Protein AF-A0AAW1TR49-F1 (afdb_monomer_lite)

Organism: NCBI:txid420089

InterPro domains:
  IPR032004 Protein of unknown function DUF4790 [PF16037] (69-150)

Radius of gyration: 34.75 Å; chains: 1; bounding box: 84×57×85 Å

Secondary structure (DSSP, 8-state):
----------------------------------------------------------TTS--GGG-SSHHHHT----HHHHHHHHHHHHHHHHHHHHHHHHHHHHHHHHHHHHHHHHIIIIIHHHHSPPPTTTS----HHHHHHHHHHTT-

Foldseek 3Di:
DDDPPPDDDDDDDDDDDDDDDDDDDDDDDDDDDDDDPPPPPPPPDPDPDPPPDPPPPPPLPDQLCNDPDPVSNPDDDDVVVVVVSVVVVVVVVVVVVVVVVVVVVVVVVVVVVVVVVCCVPPVCCVVPPDDPVPDDDDDPVRVVVVVVVVVD

Structure (mmCIF, N/CA/C/O backbone):
data_AF-A0AAW1TR49-F1
#
_entry.id   AF-A0AAW1TR49-F1
#
loop_
_atom_site.group_PDB
_atom_site.id
_atom_site.type_symbol
_atom_site.label_atom_id
_atom_site.label_alt_id
_atom_site.label_comp_id
_atom_site.label_asym_id
_atom_site.label_entity_id
_atom_site.label_seq_id
_atom_site.pdbx_PDB_ins_code
_atom_site.Cartn_x
_atom_site.Cartn_y
_atom_site.Cartn_z
_atom_site.occupancy
_atom_site.B_iso_or_equiv
_atom_site.auth_seq_id
_atom_site.auth_comp_id
_atom_site.auth_asym_id
_atom_site.auth_atom_id
_atom_site.pdbx_PDB_model_num
ATOM 1 N N . MET A 1 1 ? -48.402 18.218 -12.950 1.00 44.28 1 MET A N 1
ATOM 2 C CA . MET A 1 1 ? -47.059 18.723 -12.594 1.00 44.28 1 MET A CA 1
ATOM 3 C C . MET A 1 1 ? -46.159 18.456 -13.793 1.00 44.28 1 MET A C 1
ATOM 5 O O . MET A 1 1 ? -46.094 17.309 -14.218 1.00 44.28 1 MET A O 1
ATOM 9 N N . SER A 1 2 ? -45.670 19.533 -14.421 1.00 39.16 2 SER A N 1
ATOM 10 C CA . SER A 1 2 ? -45.055 19.578 -15.764 1.00 39.16 2 SER A CA 1
ATOM 11 C C . SER A 1 2 ? -43.611 19.058 -15.781 1.00 39.16 2 SER A C 1
ATOM 13 O O . SER A 1 2 ? -42.978 18.985 -14.733 1.00 39.16 2 SER A O 1
ATOM 15 N N . LYS A 1 3 ? -43.115 18.683 -16.967 1.00 48.16 3 LYS A N 1
ATOM 16 C CA . LYS A 1 3 ? -41.843 17.982 -17.235 1.00 48.16 3 LYS A CA 1
ATOM 17 C C . LYS A 1 3 ? -40.705 18.922 -17.681 1.00 48.16 3 LYS A C 1
ATOM 19 O O . LYS A 1 3 ? -39.923 18.552 -18.549 1.00 48.16 3 LYS A O 1
ATOM 24 N N . ASP A 1 4 ? -40.587 20.105 -17.087 1.00 53.34 4 ASP A N 1
ATOM 25 C CA . ASP A 1 4 ? -39.730 21.171 -17.631 1.00 53.34 4 ASP A CA 1
ATOM 26 C C . ASP A 1 4 ? -38.636 21.645 -16.658 1.00 53.34 4 ASP A C 1
ATOM 28 O O . ASP A 1 4 ? -38.520 22.836 -16.414 1.00 53.34 4 ASP A O 1
ATOM 32 N N . GLU A 1 5 ? -37.823 20.743 -16.090 1.00 54.34 5 GLU A N 1
ATOM 33 C CA . GLU A 1 5 ? -36.653 21.137 -15.267 1.00 54.34 5 GLU A CA 1
ATOM 34 C C . GLU A 1 5 ? -35.452 20.180 -15.406 1.00 54.34 5 GLU A C 1
ATOM 36 O O . GLU A 1 5 ? -34.839 19.760 -14.429 1.00 54.34 5 GLU A O 1
ATOM 41 N N . LEU A 1 6 ? -35.083 19.814 -16.633 1.00 53.12 6 LEU A N 1
ATOM 42 C CA . LEU A 1 6 ? -33.794 19.166 -16.903 1.00 53.12 6 LEU A CA 1
ATOM 43 C C . LEU A 1 6 ? -33.222 19.733 -18.198 1.00 53.12 6 LEU A C 1
ATOM 45 O O . LEU A 1 6 ? -33.472 19.170 -19.254 1.00 53.12 6 LEU A O 1
ATOM 49 N N . ASN A 1 7 ? -32.538 20.877 -18.106 1.00 48.69 7 ASN A N 1
ATOM 50 C CA . ASN A 1 7 ? -31.539 21.373 -19.064 1.00 48.69 7 ASN A CA 1
ATOM 51 C C . ASN A 1 7 ? -31.036 22.742 -18.586 1.00 48.69 7 ASN A C 1
ATOM 53 O O . ASN A 1 7 ? -31.655 23.750 -18.909 1.00 48.69 7 ASN A O 1
ATOM 57 N N . ASN A 1 8 ? -29.967 22.775 -17.783 1.00 48.06 8 ASN A N 1
ATOM 58 C CA . ASN A 1 8 ? -29.085 23.945 -17.620 1.00 48.06 8 ASN A CA 1
ATOM 59 C C . ASN A 1 8 ? -27.970 23.655 -16.602 1.00 48.06 8 ASN A C 1
ATOM 61 O O . ASN A 1 8 ? -27.984 24.201 -15.509 1.00 48.06 8 ASN A O 1
ATOM 65 N N . ILE A 1 9 ? -27.012 22.795 -16.945 1.00 47.38 9 ILE A N 1
ATOM 66 C CA . ILE A 1 9 ? -25.613 22.937 -16.506 1.00 47.38 9 ILE A CA 1
ATOM 67 C C . ILE A 1 9 ? -24.780 22.294 -17.619 1.00 47.38 9 ILE A C 1
ATOM 69 O O . ILE A 1 9 ? -24.528 21.102 -17.565 1.00 47.38 9 ILE A O 1
ATOM 73 N N . ASP A 1 10 ? -24.446 23.056 -18.657 1.00 45.34 10 ASP A N 1
ATOM 74 C CA . ASP A 1 10 ? -23.385 22.732 -19.623 1.00 45.34 10 ASP A CA 1
ATOM 75 C C . ASP A 1 10 ? -23.087 23.999 -20.431 1.00 45.34 10 ASP A C 1
ATOM 77 O O . ASP A 1 10 ? -23.539 24.168 -21.560 1.00 45.34 10 ASP A O 1
ATOM 81 N N . GLN A 1 11 ? -22.384 24.940 -19.807 1.00 46.16 11 GLN A N 1
ATOM 82 C CA . GLN A 1 11 ? -21.725 26.068 -20.465 1.00 46.16 11 GLN A CA 1
ATOM 83 C C . GLN A 1 11 ? -20.771 26.678 -19.441 1.00 46.16 11 GLN A C 1
ATOM 85 O O . GLN A 1 11 ? -21.239 27.289 -18.493 1.00 46.16 11 GLN A O 1
ATOM 90 N N . ASP A 1 12 ? -19.473 26.377 -19.570 1.00 43.66 12 ASP A N 1
ATOM 91 C CA . ASP A 1 12 ? -18.346 27.253 -19.192 1.00 43.66 12 ASP A CA 1
ATOM 92 C C . ASP A 1 12 ? -17.017 26.481 -19.235 1.00 43.66 12 ASP A C 1
ATOM 94 O O . ASP A 1 12 ? -16.384 26.248 -18.211 1.00 43.66 12 ASP A O 1
ATOM 98 N N . ILE A 1 13 ? -16.564 26.085 -20.432 1.00 43.47 13 ILE A N 1
ATOM 99 C CA . ILE A 1 13 ? -15.124 25.938 -20.711 1.00 43.47 13 ILE A CA 1
ATOM 100 C C . ILE A 1 13 ? -14.883 26.332 -22.172 1.00 43.47 13 ILE A C 1
ATOM 102 O O . ILE A 1 13 ? -14.992 25.513 -23.083 1.00 43.47 13 ILE A O 1
ATOM 106 N N . SER A 1 14 ? -14.518 27.590 -22.399 1.00 38.91 14 SER A N 1
ATOM 107 C CA . SER A 1 14 ? -13.889 28.022 -23.644 1.00 38.91 14 SER A CA 1
ATOM 108 C C . SER A 1 14 ? -12.781 29.035 -23.357 1.00 38.91 14 SER A C 1
ATOM 110 O O . SER A 1 14 ? -12.974 29.964 -22.582 1.00 38.91 14 SER A O 1
ATOM 112 N N . GLU A 1 15 ? -11.659 28.835 -24.054 1.00 40.25 15 GLU A N 1
ATOM 113 C CA . GLU A 1 15 ? -10.571 29.785 -24.336 1.00 40.25 15 GLU A CA 1
ATOM 114 C C . GLU A 1 15 ? -9.485 30.011 -23.267 1.00 40.25 15 GLU A C 1
ATOM 116 O O . GLU A 1 15 ? -9.523 30.939 -22.468 1.00 40.25 15 GLU A O 1
ATOM 121 N N . VAL A 1 16 ? -8.392 29.245 -23.384 1.00 42.62 16 VAL A N 1
ATOM 122 C CA . VAL A 1 16 ? -7.049 29.735 -23.031 1.00 42.62 16 VAL A CA 1
ATOM 123 C C . VAL A 1 16 ? -6.207 29.743 -24.305 1.00 42.62 16 VAL A C 1
ATOM 125 O O . VAL A 1 16 ? -5.916 28.699 -24.887 1.00 42.62 16 VAL A O 1
ATOM 128 N N . LYS A 1 17 ? -5.853 30.948 -24.754 1.00 40.66 17 LYS A N 1
ATOM 129 C CA . LYS A 1 17 ? -5.015 31.228 -25.924 1.00 40.66 17 LYS A CA 1
ATOM 130 C C . LYS A 1 17 ? -3.555 31.400 -25.468 1.00 40.66 17 LYS A C 1
ATOM 132 O O . LYS A 1 17 ? -3.338 32.138 -24.507 1.00 40.66 17 LYS A O 1
ATOM 137 N N . PRO A 1 18 ? -2.555 30.773 -26.113 1.00 38.88 18 PRO A N 1
ATOM 138 C CA . PRO A 1 18 ? -1.152 31.050 -25.827 1.00 38.88 18 PRO A CA 1
ATOM 139 C C . PRO A 1 18 ? -0.666 32.239 -26.668 1.00 38.88 18 PRO A C 1
ATOM 141 O O . PRO A 1 18 ? -0.912 32.293 -27.874 1.00 38.88 18 PRO A O 1
ATOM 144 N N . THR A 1 19 ? 0.034 33.178 -26.033 1.00 40.06 19 THR A N 1
ATOM 145 C CA . THR A 1 19 ? 0.710 34.296 -26.706 1.00 40.06 19 THR A CA 1
ATOM 146 C C . THR A 1 19 ? 2.209 34.180 -26.445 1.00 40.06 19 THR A C 1
ATOM 148 O O . THR A 1 19 ? 2.637 34.116 -25.294 1.00 40.06 19 THR A O 1
ATOM 151 N N . GLU A 1 20 ? 2.981 34.102 -27.527 1.00 36.84 20 GLU A N 1
ATOM 152 C CA . GLU A 1 20 ? 4.446 34.102 -27.565 1.00 36.84 20 GLU A CA 1
ATOM 153 C C . GLU A 1 20 ? 5.034 35.529 -27.534 1.00 36.84 20 GLU A C 1
ATOM 155 O O . GLU A 1 20 ? 4.333 36.492 -27.848 1.00 36.84 20 GLU A O 1
ATOM 160 N N . ALA A 1 21 ? 6.354 35.583 -27.277 1.00 34.06 21 ALA A N 1
ATOM 161 C CA . ALA A 1 21 ? 7.313 36.693 -27.443 1.00 34.06 21 ALA A CA 1
ATOM 162 C C . ALA A 1 21 ? 7.324 37.751 -26.304 1.00 34.06 21 ALA A C 1
ATOM 164 O O . ALA A 1 21 ? 6.282 38.116 -25.782 1.00 34.06 21 ALA A O 1
ATOM 165 N N . ASP A 1 22 ? 8.451 38.258 -25.784 1.00 33.56 22 ASP A N 1
ATOM 166 C CA . ASP A 1 22 ? 9.718 38.599 -26.439 1.00 33.56 22 ASP A CA 1
ATOM 167 C C . ASP A 1 22 ? 10.933 38.681 -25.478 1.00 33.56 22 ASP A C 1
ATOM 169 O O . ASP A 1 22 ? 10.822 38.610 -24.255 1.00 33.56 22 ASP A O 1
ATOM 173 N N . GLN A 1 23 ? 12.110 38.808 -26.093 1.00 35.72 23 GLN A N 1
ATOM 174 C CA . GLN A 1 23 ? 13.477 38.625 -25.591 1.00 35.72 23 GLN A CA 1
ATOM 175 C C . GLN A 1 23 ? 14.114 39.830 -24.848 1.00 35.72 23 GLN A C 1
ATOM 177 O O . GLN A 1 23 ? 13.644 40.961 -24.911 1.00 35.72 23 GLN A O 1
ATOM 182 N N . THR A 1 24 ? 15.328 39.562 -24.329 1.00 32.62 24 THR A N 1
ATOM 183 C CA . THR A 1 24 ? 16.471 40.461 -24.007 1.00 32.62 24 THR A CA 1
ATOM 184 C C . THR A 1 24 ? 16.585 40.985 -22.564 1.00 32.62 24 THR A C 1
ATOM 186 O O . THR A 1 24 ? 15.722 41.698 -22.077 1.00 32.62 24 THR A O 1
ATOM 189 N N . ASN A 1 25 ? 17.695 40.705 -21.860 1.00 31.41 25 ASN A N 1
ATOM 190 C CA . ASN A 1 25 ? 18.904 41.545 -21.891 1.00 31.41 25 ASN A CA 1
ATOM 191 C C . ASN A 1 25 ? 20.015 41.060 -20.917 1.00 31.41 25 ASN A C 1
ATOM 193 O O . ASN A 1 25 ? 19.749 40.549 -19.834 1.00 31.41 25 ASN A O 1
ATOM 197 N N . SER A 1 26 ? 21.255 41.302 -21.357 1.00 34.31 26 SER A N 1
ATOM 198 C CA . SER A 1 26 ? 22.511 41.559 -20.627 1.00 34.31 26 SER A CA 1
ATOM 199 C C . SER A 1 26 ? 23.125 40.534 -19.659 1.00 34.31 26 SER A C 1
ATOM 201 O O . SER A 1 26 ? 22.753 40.392 -18.501 1.00 34.31 26 SER A O 1
ATOM 203 N N . LYS A 1 27 ? 24.220 39.961 -20.173 1.00 38.97 27 LYS A N 1
ATOM 204 C CA . LYS A 1 27 ? 25.476 39.577 -19.511 1.00 38.97 27 LYS A CA 1
ATOM 205 C C . LYS A 1 27 ? 25.878 40.494 -18.343 1.00 38.97 27 LYS A C 1
ATOM 207 O O . LYS A 1 27 ? 26.002 41.692 -18.564 1.00 38.97 27 LYS A O 1
ATOM 212 N N . GLU A 1 28 ? 26.313 39.900 -17.233 1.00 36.50 28 GLU A N 1
ATOM 213 C CA . GLU A 1 28 ? 27.472 40.383 -16.470 1.00 36.50 28 GLU A CA 1
ATOM 214 C C . GLU A 1 28 ? 28.348 39.190 -16.065 1.00 36.50 28 GLU A C 1
ATOM 216 O O . GLU A 1 28 ? 27.873 38.172 -15.563 1.00 36.50 28 GLU A O 1
ATOM 221 N N . VAL A 1 29 ? 29.634 39.319 -16.381 1.00 39.56 29 VAL A N 1
ATOM 222 C CA . VAL A 1 29 ? 30.734 38.414 -16.046 1.00 39.56 29 VAL A CA 1
ATOM 223 C C . VAL A 1 29 ? 31.426 39.005 -14.825 1.00 39.56 29 VAL A C 1
ATOM 225 O O . VAL A 1 29 ? 31.907 40.133 -14.908 1.00 39.56 29 VAL A O 1
ATOM 228 N N . ILE A 1 30 ? 31.515 38.250 -13.729 1.00 42.59 30 ILE A N 1
ATOM 229 C CA . ILE A 1 30 ? 32.480 38.478 -12.644 1.00 42.59 30 ILE A CA 1
ATOM 230 C C . ILE A 1 30 ? 32.969 37.094 -12.180 1.00 42.59 30 ILE A C 1
ATOM 232 O O . ILE A 1 30 ? 32.192 36.314 -11.630 1.00 42.59 30 ILE A O 1
ATOM 236 N N . ASP A 1 31 ? 34.243 36.785 -12.443 1.00 40.72 31 ASP A N 1
ATOM 237 C CA . ASP A 1 31 ? 34.946 35.581 -11.962 1.00 40.72 31 ASP A CA 1
ATOM 238 C C . ASP A 1 31 ? 35.474 35.783 -10.499 1.00 40.72 31 ASP A C 1
ATOM 240 O O . ASP A 1 31 ? 35.153 36.788 -9.864 1.00 40.72 31 ASP A O 1
ATOM 244 N N . PRO A 1 32 ? 36.250 34.868 -9.870 1.00 59.69 32 PRO A N 1
ATOM 245 C CA . PRO A 1 32 ? 35.726 33.986 -8.827 1.00 59.69 32 PRO A CA 1
ATOM 246 C C . PRO A 1 32 ? 36.622 33.964 -7.571 1.00 59.69 32 PRO A C 1
ATOM 248 O O . PRO A 1 32 ? 37.708 33.391 -7.599 1.00 59.69 32 PRO A O 1
ATOM 251 N N . VAL A 1 33 ? 36.203 34.510 -6.427 1.00 36.88 33 VAL A N 1
ATOM 252 C CA . VAL A 1 33 ? 36.998 34.382 -5.188 1.00 36.88 33 VAL A CA 1
ATOM 253 C C . VAL A 1 33 ? 36.099 34.317 -3.960 1.00 36.88 33 VAL A C 1
ATOM 255 O O . VAL A 1 33 ? 35.462 35.300 -3.603 1.00 36.88 33 VAL A O 1
ATOM 258 N N . ALA A 1 34 ? 36.103 33.150 -3.312 1.00 36.38 34 ALA A N 1
ATOM 259 C CA . ALA A 1 34 ? 36.260 32.948 -1.867 1.00 36.38 34 ALA A CA 1
ATOM 260 C C . ALA A 1 34 ? 35.493 31.697 -1.420 1.00 36.38 34 ALA A C 1
ATOM 262 O O . ALA A 1 34 ? 34.312 31.728 -1.078 1.00 36.38 34 ALA A O 1
ATOM 263 N N . THR A 1 35 ? 36.223 30.586 -1.358 1.00 48.56 35 THR A N 1
ATOM 264 C CA . THR A 1 35 ? 35.941 29.489 -0.437 1.00 48.56 35 THR A CA 1
ATOM 265 C C . THR A 1 35 ? 35.834 30.061 0.977 1.00 48.56 35 THR A C 1
ATOM 267 O O . THR A 1 35 ? 36.847 30.357 1.605 1.00 48.56 35 THR A O 1
ATOM 270 N N . VAL A 1 36 ? 34.614 30.213 1.489 1.00 40.62 36 VAL A N 1
ATOM 271 C CA . VAL A 1 36 ? 34.365 30.376 2.925 1.00 40.62 36 VAL A CA 1
ATOM 272 C C . VAL A 1 36 ? 33.541 29.181 3.376 1.00 40.62 36 VAL A C 1
ATOM 274 O O . VAL A 1 36 ? 32.313 29.173 3.348 1.00 40.62 36 VAL A O 1
ATOM 277 N N . SER A 1 37 ? 34.267 28.141 3.774 1.00 49.00 37 SER A N 1
ATOM 278 C CA . SER A 1 37 ? 33.758 26.989 4.504 1.00 49.00 37 SER A CA 1
ATOM 279 C C . SER A 1 37 ? 33.213 27.452 5.855 1.00 49.00 37 SER A C 1
ATOM 281 O O . SER A 1 37 ? 33.953 27.543 6.831 1.00 49.00 37 SER A O 1
ATOM 283 N N . GLN A 1 38 ? 31.918 27.746 5.937 1.00 51.16 38 GLN A N 1
ATOM 284 C CA . GLN A 1 38 ? 31.242 27.834 7.228 1.00 51.16 38 GLN A CA 1
ATOM 285 C C . GLN A 1 38 ? 30.740 26.443 7.604 1.00 51.16 38 GLN A C 1
ATOM 287 O O . GLN A 1 38 ? 29.600 26.067 7.341 1.00 51.16 38 GLN A O 1
ATOM 292 N N . THR A 1 39 ? 31.609 25.663 8.244 1.00 46.00 39 THR A N 1
ATOM 293 C CA . THR A 1 39 ? 31.186 24.526 9.061 1.00 46.00 39 THR A CA 1
ATOM 294 C C . THR A 1 39 ? 30.517 25.080 10.314 1.00 46.00 39 THR A C 1
ATOM 296 O O . THR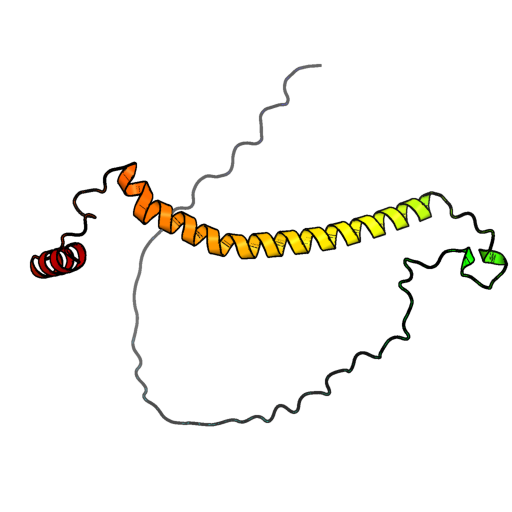 A 1 39 ? 31.146 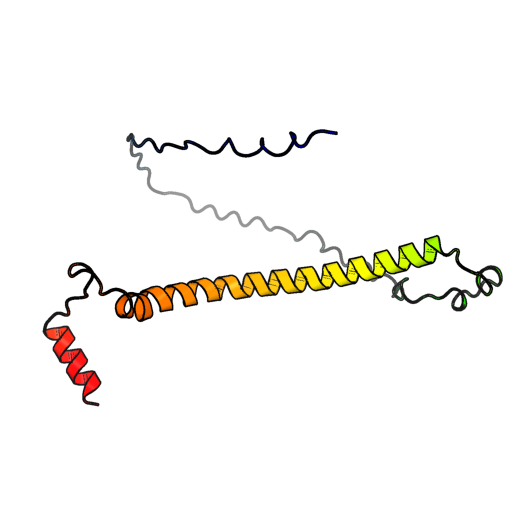25.218 11.364 1.00 46.00 39 THR A O 1
ATOM 299 N N . THR A 1 40 ? 29.243 25.448 10.210 1.00 46.94 40 THR A N 1
ATOM 300 C CA . THR A 1 40 ? 28.428 25.660 11.403 1.00 46.94 40 THR A CA 1
ATOM 301 C C . THR A 1 40 ? 28.129 24.283 11.979 1.00 46.94 40 THR A C 1
ATOM 303 O O . THR A 1 40 ? 27.402 23.466 11.417 1.00 46.94 40 THR A O 1
ATOM 306 N N . THR A 1 41 ? 28.791 23.976 13.089 1.00 44.53 41 THR A N 1
ATOM 307 C CA . THR A 1 41 ? 28.547 22.784 13.893 1.00 44.53 41 THR A CA 1
ATOM 308 C C . THR A 1 41 ? 27.141 22.876 14.472 1.00 44.53 41 THR A C 1
ATOM 310 O O . THR A 1 41 ? 26.918 23.413 15.557 1.00 44.53 41 THR A O 1
ATOM 313 N N . PHE A 1 42 ? 26.168 22.359 13.724 1.00 50.53 42 PHE A N 1
ATOM 314 C CA . PHE A 1 42 ? 24.809 22.168 14.203 1.00 50.53 42 PHE A CA 1
ATOM 315 C C . PHE A 1 42 ? 24.856 21.088 15.287 1.00 50.53 42 PHE A C 1
ATOM 317 O O . PHE A 1 42 ? 24.934 19.894 14.999 1.00 50.53 42 PHE A O 1
ATOM 324 N N . LYS A 1 43 ? 24.893 21.502 16.557 1.00 57.56 43 LYS A N 1
ATOM 325 C CA . LYS A 1 43 ? 24.728 20.570 17.674 1.00 57.56 43 LYS A CA 1
ATOM 326 C C . LYS A 1 43 ? 23.301 20.033 17.576 1.00 57.56 43 LYS A C 1
ATOM 328 O O . LYS A 1 43 ? 22.377 20.843 17.664 1.00 57.56 43 LYS A O 1
ATOM 333 N N . PRO A 1 44 ? 23.093 18.720 17.372 1.00 57.53 44 PRO A N 1
ATOM 334 C CA . PRO A 1 44 ? 21.751 18.179 17.276 1.00 57.53 44 PRO A CA 1
ATOM 335 C C . PRO A 1 44 ? 21.053 18.464 18.601 1.00 57.53 44 PRO A C 1
ATOM 337 O O . PRO A 1 44 ? 21.476 17.997 19.662 1.00 57.53 44 PRO A O 1
ATOM 340 N N . THR A 1 45 ? 20.013 19.293 18.543 1.00 62.72 45 THR A N 1
ATOM 341 C CA . THR A 1 45 ? 19.081 19.461 19.650 1.00 62.72 45 THR A CA 1
ATOM 342 C C . THR A 1 45 ? 18.626 18.067 20.040 1.00 62.72 45 THR A C 1
ATOM 344 O O . THR A 1 45 ? 18.284 17.268 19.167 1.00 62.72 45 THR A O 1
ATOM 347 N N . GLN A 1 46 ? 18.735 17.762 21.334 1.00 65.31 46 GLN A N 1
ATOM 348 C CA . GLN A 1 46 ? 18.521 16.434 21.885 1.00 65.31 46 GLN A CA 1
ATOM 349 C C . GLN A 1 46 ? 17.273 15.818 21.261 1.00 65.31 46 GLN A C 1
ATOM 351 O O . GLN A 1 46 ? 16.165 16.326 21.422 1.00 65.31 46 GLN A O 1
ATOM 356 N N . PHE A 1 47 ? 17.506 14.768 20.473 1.00 59.84 47 PHE A N 1
ATOM 357 C CA . PHE A 1 47 ? 16.477 13.956 19.854 1.00 59.84 47 PHE A CA 1
ATOM 358 C C . PHE A 1 47 ? 15.560 13.508 20.983 1.00 59.84 47 PHE A C 1
ATOM 360 O O . PHE A 1 47 ? 15.979 12.721 21.835 1.00 59.84 47 PHE A O 1
ATOM 367 N N . TRP A 1 48 ? 14.364 14.092 21.046 1.00 53.50 48 TRP A N 1
ATOM 368 C CA . TRP A 1 48 ? 13.345 13.729 22.013 1.00 53.50 48 TRP A CA 1
ATOM 369 C C . TRP A 1 48 ? 13.168 12.219 21.916 1.00 53.50 48 TRP A C 1
ATOM 371 O O . TRP A 1 48 ? 12.607 11.714 20.944 1.00 53.50 48 TRP A O 1
ATOM 381 N N . LYS A 1 49 ? 13.706 11.482 22.891 1.00 58.22 49 LYS A N 1
ATOM 382 C CA . LYS A 1 49 ? 13.377 10.071 23.024 1.00 58.22 49 LYS A CA 1
ATOM 383 C C . LYS A 1 49 ? 11.889 10.056 23.349 1.00 58.22 49 LYS A C 1
ATOM 385 O O . LYS A 1 49 ? 11.507 10.716 24.321 1.00 58.22 49 LYS A O 1
ATOM 390 N N . PRO A 1 50 ? 11.047 9.388 22.542 1.00 61.19 50 PRO A N 1
ATOM 391 C CA . PRO A 1 50 ? 9.661 9.198 22.917 1.00 61.19 50 PRO A CA 1
ATOM 392 C C . PRO A 1 50 ? 9.676 8.622 24.327 1.00 61.19 50 PRO A C 1
ATOM 394 O O . PRO A 1 50 ? 10.361 7.630 24.572 1.00 61.19 50 PRO A O 1
ATOM 397 N N . ILE A 1 51 ? 8.992 9.283 25.261 1.00 60.44 51 ILE A N 1
ATOM 398 C CA . ILE A 1 51 ? 8.680 8.668 26.546 1.00 60.44 51 ILE A CA 1
ATOM 399 C C . ILE A 1 51 ? 8.024 7.347 26.168 1.00 60.44 51 ILE A C 1
ATOM 401 O O . ILE A 1 51 ? 6.993 7.360 25.488 1.00 60.44 51 ILE A O 1
ATOM 405 N N . GLU A 1 52 ? 8.670 6.231 26.504 1.00 60.38 52 GLU A N 1
ATOM 406 C CA . GLU A 1 52 ? 8.094 4.907 26.336 1.00 60.38 52 GLU A CA 1
ATOM 407 C C . GLU A 1 52 ? 6.825 4.916 27.174 1.00 60.38 52 GLU A C 1
ATOM 409 O O . GL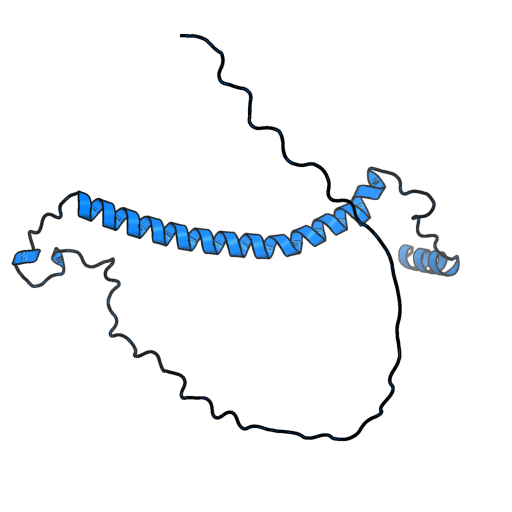U A 1 52 ? 6.855 4.814 28.401 1.00 60.38 52 GLU A O 1
ATOM 414 N N . ALA A 1 53 ? 5.702 5.196 26.510 1.00 59.25 53 ALA A N 1
ATOM 415 C CA . ALA A 1 53 ? 4.412 5.162 27.149 1.00 59.25 53 ALA A CA 1
ATOM 416 C C . ALA A 1 53 ? 4.315 3.770 27.778 1.00 59.25 53 ALA A C 1
ATOM 418 O O . ALA A 1 53 ? 4.590 2.794 27.065 1.00 59.25 53 ALA A O 1
ATOM 419 N N . PRO A 1 54 ? 3.956 3.654 29.075 1.00 58.19 54 PRO A N 1
ATOM 420 C CA . PRO A 1 54 ? 3.674 2.346 29.650 1.00 58.19 54 PRO A CA 1
ATOM 421 C C . PRO A 1 54 ? 2.735 1.669 28.672 1.00 58.19 54 PRO A C 1
ATOM 423 O O . PRO A 1 54 ? 1.820 2.342 28.193 1.00 58.19 54 PRO A O 1
ATOM 426 N N . THR A 1 55 ? 3.046 0.430 28.299 1.00 56.41 55 THR A N 1
ATOM 427 C CA . THR A 1 55 ? 2.369 -0.380 27.286 1.00 56.41 55 THR A CA 1
ATOM 428 C C . THR A 1 55 ? 0.870 -0.377 27.545 1.00 56.41 55 THR A C 1
ATOM 430 O O . THR A 1 55 ? 0.306 -1.280 28.155 1.00 56.41 55 THR A O 1
ATOM 433 N N . LYS A 1 56 ? 0.196 0.690 27.109 1.00 55.56 56 LYS A N 1
ATOM 434 C CA . LYS A 1 56 ? -1.244 0.796 27.147 1.00 55.56 56 LYS A CA 1
ATOM 435 C C . LYS A 1 56 ? -1.642 -0.241 26.130 1.00 55.56 56 LYS A C 1
ATOM 437 O O . LYS A 1 56 ? -1.459 -0.030 24.928 1.00 55.56 56 LYS A O 1
ATOM 442 N N . LEU A 1 57 ? -2.113 -1.384 26.627 1.00 56.22 57 LEU A N 1
ATOM 443 C CA . LEU A 1 57 ? -2.956 -2.269 25.845 1.00 56.22 57 LEU A CA 1
ATOM 444 C C . LEU A 1 57 ? -3.852 -1.348 25.017 1.00 56.22 57 LEU A C 1
ATOM 446 O O . LEU A 1 57 ? -4.399 -0.397 25.595 1.00 56.22 57 LEU A O 1
ATOM 450 N N . PRO A 1 58 ? -3.921 -1.522 23.687 1.00 55.34 58 PRO A N 1
ATOM 451 C CA . PRO A 1 58 ? -4.738 -0.652 22.866 1.00 55.34 58 PRO A CA 1
ATOM 452 C C . PRO A 1 58 ? -6.092 -0.543 23.558 1.00 55.34 58 PRO A C 1
ATOM 454 O O . PRO A 1 58 ? -6.710 -1.574 23.831 1.00 55.34 58 PRO A O 1
ATOM 457 N N . CYS A 1 59 ? -6.565 0.675 23.851 1.00 53.91 59 CYS A N 1
ATOM 458 C CA . CYS A 1 59 ? -7.872 0.897 24.491 1.00 53.91 59 CYS A CA 1
ATOM 459 C C . CYS A 1 59 ? -9.042 0.246 23.711 1.00 53.91 59 CYS A C 1
ATOM 461 O O . CYS A 1 59 ? -10.195 0.304 24.107 1.00 53.91 59 CYS A O 1
ATOM 463 N N . GLU A 1 60 ? -8.729 -0.347 22.564 1.00 55.47 60 GLU A N 1
ATOM 464 C CA . GLU A 1 60 ? -9.543 -1.057 21.599 1.00 55.47 60 GLU A CA 1
ATOM 465 C C . GLU A 1 60 ? -9.925 -2.487 22.014 1.00 55.47 60 GLU A C 1
ATOM 467 O O . GLU A 1 60 ? -10.808 -3.058 21.362 1.00 55.47 60 GLU A O 1
ATOM 472 N N . ILE A 1 61 ? -9.269 -3.049 23.045 1.00 60.97 61 ILE A N 1
ATOM 473 C CA . ILE A 1 61 ? -9.449 -4.442 23.511 1.00 60.97 61 ILE A CA 1
ATOM 474 C C . ILE A 1 61 ? -9.981 -4.516 24.954 1.00 60.97 61 ILE A C 1
ATOM 476 O O . ILE A 1 61 ? -10.415 -5.577 25.377 1.00 60.97 61 ILE A O 1
ATOM 480 N N . LEU A 1 62 ? -10.019 -3.405 25.696 1.00 63.41 62 LEU A N 1
ATOM 481 C CA . LEU A 1 62 ? -10.596 -3.397 27.043 1.00 63.41 62 LEU A CA 1
ATOM 482 C C . LEU A 1 62 ? -12.122 -3.520 26.953 1.00 63.41 62 LEU A C 1
ATOM 484 O O . LEU A 1 62 ? -12.813 -2.641 26.429 1.00 63.41 62 LEU A O 1
ATOM 488 N N . THR A 1 63 ? -12.637 -4.636 27.442 1.00 67.25 63 THR A N 1
ATOM 489 C CA . THR A 1 63 ? -14.058 -4.879 27.654 1.00 67.25 63 THR A CA 1
ATOM 490 C C . THR A 1 63 ? -14.478 -4.338 29.024 1.00 67.25 63 THR A C 1
ATOM 492 O O . THR A 1 63 ? -13.643 -4.213 29.918 1.00 67.25 63 THR A O 1
ATOM 495 N N . PRO A 1 64 ? -15.768 -4.025 29.246 1.00 66.69 64 PRO A N 1
ATOM 496 C CA . PRO A 1 64 ? -16.263 -3.658 30.577 1.00 66.69 64 PRO A CA 1
ATOM 497 C C . PRO A 1 64 ? -15.949 -4.703 31.667 1.00 66.69 64 PRO A C 1
ATOM 499 O O . PRO A 1 64 ? -15.828 -4.343 32.834 1.00 66.69 64 PRO A O 1
ATOM 502 N N . ASN A 1 65 ? -15.735 -5.968 31.276 1.00 67.00 65 ASN A N 1
ATOM 503 C CA . ASN A 1 65 ? -15.330 -7.066 32.159 1.00 67.00 65 ASN A CA 1
ATOM 504 C C . ASN A 1 65 ? -13.863 -6.991 32.617 1.00 67.00 65 ASN A C 1
ATOM 506 O O . ASN A 1 65 ? -13.499 -7.676 33.566 1.00 67.00 65 ASN A O 1
ATOM 510 N N . ASP A 1 66 ? -13.030 -6.174 31.967 1.00 74.44 66 ASP A N 1
ATOM 511 C CA . ASP A 1 66 ? -11.618 -5.997 32.333 1.00 74.44 66 ASP A CA 1
ATOM 512 C C . ASP A 1 66 ? -11.429 -4.926 33.424 1.00 74.44 66 ASP A C 1
ATOM 514 O O . ASP A 1 66 ? -10.315 -4.694 33.897 1.00 74.44 66 ASP A O 1
ATOM 518 N N . SER A 1 67 ? -12.513 -4.254 33.828 1.00 74.69 67 SER A N 1
ATOM 519 C CA . SER A 1 67 ? -12.511 -3.309 34.943 1.00 74.69 67 SER A CA 1
ATOM 520 C C . SER A 1 67 ? -12.661 -4.038 36.279 1.00 74.69 67 SER A C 1
ATOM 522 O O . SER A 1 67 ? -13.554 -4.862 36.453 1.00 74.69 67 SER A O 1
ATOM 524 N N . ILE A 1 68 ? -11.816 -3.686 37.251 1.00 79.56 68 ILE A N 1
ATOM 525 C CA . ILE A 1 68 ? -11.880 -4.191 38.636 1.00 79.56 68 ILE A CA 1
ATOM 526 C C . ILE A 1 68 ? -13.048 -3.545 39.408 1.00 79.56 68 ILE A C 1
ATOM 528 O O . ILE A 1 68 ? -13.507 -4.079 40.417 1.00 79.56 68 ILE A O 1
ATOM 532 N N . ASP A 1 69 ? -13.540 -2.393 38.945 1.00 79.31 69 ASP A N 1
ATOM 533 C CA . ASP A 1 69 ? -14.602 -1.651 39.619 1.00 79.31 69 ASP A CA 1
ATOM 534 C C . ASP A 1 69 ? -15.975 -2.318 39.376 1.00 79.31 69 ASP A C 1
ATOM 536 O O . ASP A 1 69 ? -16.399 -2.458 38.218 1.00 79.31 69 ASP A O 1
ATOM 540 N N . PRO A 1 70 ? -16.707 -2.702 40.445 1.00 77.69 70 PRO A N 1
ATOM 541 C CA . PRO A 1 70 ? -17.994 -3.385 40.336 1.00 77.69 70 PRO A CA 1
ATOM 542 C C . PRO A 1 70 ? -19.040 -2.590 39.544 1.00 77.69 70 PRO A C 1
ATOM 544 O O . PRO A 1 70 ? -19.928 -3.199 38.948 1.00 77.69 70 PRO A O 1
ATOM 547 N N . SER A 1 71 ? -18.928 -1.261 39.459 1.00 76.75 71 SER A N 1
ATOM 548 C CA . SER A 1 71 ? -19.846 -0.428 38.668 1.00 76.75 71 SER A CA 1
ATOM 549 C C . SER A 1 71 ? -19.778 -0.690 37.155 1.00 76.75 71 SER A C 1
ATOM 551 O O . SER A 1 71 ? -20.763 -0.469 36.448 1.00 76.75 71 SER A O 1
ATOM 553 N N . TYR A 1 72 ? -18.660 -1.223 36.652 1.00 74.81 72 TYR A N 1
ATOM 554 C CA . TYR A 1 72 ? -18.455 -1.511 35.228 1.00 74.81 72 TYR A CA 1
ATOM 555 C C . TYR A 1 72 ? -18.710 -2.978 34.849 1.00 74.81 72 TYR A C 1
ATOM 557 O O . TYR A 1 72 ? -18.950 -3.261 33.675 1.00 74.81 72 TYR A O 1
ATOM 565 N N . THR A 1 73 ? -18.747 -3.892 35.826 1.00 73.38 73 THR A N 1
ATOM 566 C CA . THR A 1 73 ? -18.905 -5.345 35.592 1.00 73.38 73 THR A CA 1
ATOM 567 C C . THR A 1 73 ? -20.244 -5.758 34.966 1.00 73.38 73 THR A C 1
ATOM 569 O O . THR A 1 73 ? -20.305 -6.772 34.282 1.00 73.38 73 THR A O 1
ATOM 572 N N . ASN A 1 74 ? -21.312 -4.967 35.132 1.00 77.62 74 ASN A N 1
ATOM 573 C CA . ASN A 1 74 ? -22.635 -5.224 34.534 1.00 77.62 74 ASN A CA 1
ATOM 574 C C . ASN A 1 74 ? -23.094 -4.095 33.596 1.00 77.62 74 ASN A C 1
ATOM 576 O O . ASN A 1 74 ? -24.291 -3.917 33.349 1.00 77.62 74 ASN A O 1
ATOM 580 N N . LEU A 1 75 ? -22.158 -3.284 33.095 1.00 80.00 75 LEU A N 1
ATOM 581 C CA . LEU A 1 75 ? -22.505 -2.110 32.306 1.00 80.00 75 LEU A CA 1
ATOM 582 C C . LEU A 1 75 ? -22.985 -2.508 30.903 1.00 80.00 75 LEU A C 1
ATOM 584 O O . LEU A 1 75 ? -22.202 -2.898 30.036 1.00 80.00 75 LEU A O 1
ATOM 588 N N . THR A 1 76 ? -24.282 -2.335 30.651 1.00 83.12 76 THR A N 1
ATOM 589 C CA . THR A 1 76 ? -24.852 -2.432 29.304 1.00 83.12 76 THR A CA 1
ATOM 590 C C . THR A 1 76 ? -24.647 -1.109 28.570 1.00 83.12 76 THR A C 1
ATOM 592 O O . THR A 1 76 ? -25.251 -0.083 28.883 1.00 83.12 76 THR A O 1
ATOM 595 N N . LEU A 1 77 ? -23.742 -1.106 27.589 1.00 83.62 77 LEU A N 1
ATOM 596 C CA . LEU A 1 77 ? -23.464 0.096 26.804 1.00 83.62 77 LEU A CA 1
ATOM 597 C C . LEU A 1 77 ? -24.683 0.465 25.942 1.00 83.62 77 LEU A C 1
ATOM 599 O O . LEU A 1 77 ? -25.217 -0.394 25.234 1.00 83.62 77 LEU A O 1
ATOM 603 N N . PRO A 1 78 ? -25.102 1.743 25.917 1.00 89.81 78 PRO A N 1
ATOM 604 C CA . PRO A 1 78 ? -26.180 2.171 25.043 1.00 89.81 78 PRO A CA 1
ATOM 605 C C . PRO A 1 78 ? -25.769 1.998 23.577 1.00 89.81 78 PRO A C 1
ATOM 607 O O . PRO A 1 78 ? -24.631 2.275 23.185 1.00 89.81 78 PRO A O 1
ATOM 610 N N . TYR A 1 79 ? -26.722 1.598 22.736 1.00 90.69 79 TYR A N 1
ATOM 611 C CA . TYR A 1 79 ? -26.462 1.214 21.344 1.00 90.69 79 TYR A CA 1
ATOM 612 C C . TYR A 1 79 ? -25.714 2.283 20.523 1.00 90.69 79 TYR A C 1
ATOM 614 O O . TYR A 1 79 ? -24.862 1.956 19.695 1.00 90.69 79 TYR A O 1
ATOM 622 N N . ARG A 1 80 ? -25.963 3.572 20.795 1.00 92.25 80 ARG A N 1
ATOM 623 C CA . ARG A 1 80 ? -25.267 4.698 20.144 1.00 92.25 80 ARG A CA 1
ATOM 624 C C . ARG A 1 80 ? -23.748 4.649 20.346 1.00 92.25 80 ARG A C 1
ATOM 626 O O . ARG A 1 80 ? -23.001 4.917 19.407 1.00 92.25 80 ARG A O 1
ATOM 633 N N . VAL A 1 81 ? -23.290 4.268 21.539 1.00 88.62 81 VAL A N 1
ATOM 634 C CA . VAL A 1 81 ? -21.859 4.167 21.868 1.00 88.62 81 VAL A CA 1
ATOM 635 C C . VAL A 1 81 ? -21.221 3.001 21.117 1.00 88.62 81 VAL A C 1
ATOM 637 O O . VAL A 1 81 ? -20.158 3.165 20.520 1.00 88.62 81 VAL A O 1
ATOM 640 N N . ILE A 1 82 ? -21.909 1.858 21.052 1.00 88.38 82 ILE A N 1
ATOM 641 C CA . ILE A 1 82 ? -21.460 0.681 20.292 1.00 88.38 82 ILE A CA 1
ATOM 642 C C . ILE A 1 82 ? -21.305 1.034 18.806 1.00 88.38 82 ILE A C 1
ATOM 644 O O . ILE A 1 82 ? -20.289 0.711 18.188 1.00 88.38 82 ILE A O 1
ATOM 648 N N . CYS A 1 83 ? -22.282 1.740 18.233 1.00 93.19 83 CYS A N 1
ATOM 649 C CA . CYS A 1 83 ? -22.225 2.187 16.841 1.00 93.19 83 CYS A CA 1
ATOM 650 C C . CYS A 1 83 ? -21.044 3.127 16.591 1.00 93.19 83 CYS A C 1
ATOM 652 O O . CYS A 1 83 ? -20.318 2.945 15.615 1.00 93.19 83 CYS A O 1
ATOM 654 N N . HIS A 1 84 ? -20.810 4.091 17.484 1.00 91.81 84 HIS A N 1
ATOM 655 C CA . HIS A 1 84 ? -19.683 5.012 17.357 1.00 91.81 84 HIS A CA 1
ATOM 656 C C . HIS A 1 84 ? -18.334 4.280 17.410 1.00 91.81 84 HIS A C 1
ATOM 658 O O . HIS A 1 84 ? -17.457 4.538 16.587 1.00 91.81 84 HIS A O 1
ATOM 664 N N . GLN A 1 85 ? -18.179 3.315 18.322 1.00 89.38 85 GLN A N 1
ATOM 665 C CA . GLN A 1 85 ? -16.974 2.485 18.405 1.00 89.38 85 GLN A CA 1
ATOM 666 C C . GLN A 1 85 ? -16.754 1.659 17.133 1.00 89.38 85 GLN A C 1
ATOM 668 O O . GLN A 1 85 ? -15.634 1.597 16.627 1.00 89.38 85 GLN A O 1
ATOM 673 N N . ARG A 1 86 ? -17.814 1.050 16.584 1.00 91.62 86 ARG A N 1
ATOM 674 C CA . ARG A 1 86 ? -17.746 0.314 15.310 1.00 91.62 86 ARG A CA 1
ATOM 675 C C . ARG A 1 86 ? -17.340 1.229 14.161 1.00 91.62 86 ARG A C 1
ATOM 677 O O . ARG A 1 86 ? -16.424 0.896 13.418 1.00 91.62 86 ARG A O 1
ATOM 684 N N . TYR A 1 87 ? -17.952 2.405 14.070 1.00 96.31 87 TYR A N 1
ATOM 685 C CA . TYR A 1 87 ? -17.628 3.396 13.051 1.00 96.31 87 TYR A CA 1
ATOM 686 C C . TYR A 1 87 ? -16.158 3.835 13.122 1.00 96.31 87 TYR A C 1
ATOM 688 O O . TYR A 1 87 ? -15.457 3.822 12.114 1.00 96.31 87 TYR A O 1
ATOM 696 N N . GLN A 1 88 ? -15.659 4.144 14.321 1.00 94.81 88 GLN A N 1
ATOM 697 C CA . GLN A 1 88 ? -14.248 4.472 14.561 1.00 94.81 88 GLN A CA 1
ATOM 698 C C . GLN A 1 88 ? -13.314 3.326 14.141 1.00 94.81 88 GLN A C 1
ATOM 700 O O . GLN A 1 88 ? -12.297 3.563 13.485 1.00 94.81 88 GLN A O 1
ATOM 705 N N . LYS A 1 89 ? -13.659 2.075 14.483 1.00 93.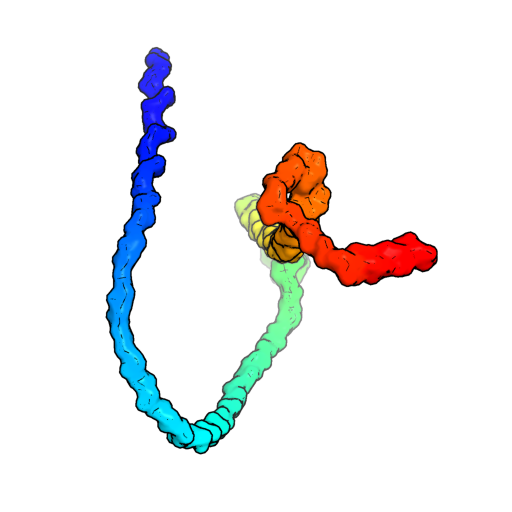25 89 LYS A N 1
ATOM 706 C CA . LYS A 1 89 ? -12.893 0.886 14.075 1.00 93.25 89 LYS A CA 1
ATOM 707 C C . LYS A 1 89 ? -12.824 0.775 12.550 1.00 93.25 89 LYS A C 1
ATOM 709 O O . LYS A 1 89 ? -11.715 0.782 12.013 1.00 93.25 89 LYS A O 1
ATOM 714 N N . CYS A 1 90 ? -13.970 0.809 11.870 1.00 96.19 90 CYS A N 1
ATOM 715 C CA . CYS A 1 90 ? -14.043 0.760 10.409 1.00 96.19 90 CYS A CA 1
ATOM 716 C C . CYS A 1 90 ? -13.283 1.919 9.748 1.00 96.19 90 CYS A C 1
ATOM 718 O O . CYS A 1 90 ? -12.540 1.702 8.798 1.00 96.19 90 CYS A O 1
ATOM 720 N N . ALA A 1 91 ? -13.387 3.144 10.273 1.00 96.19 91 ALA A N 1
ATOM 721 C CA . ALA A 1 91 ? -12.679 4.300 9.724 1.00 96.19 91 ALA A CA 1
ATOM 722 C C . ALA A 1 91 ? -11.151 4.132 9.770 1.00 96.19 91 ALA A C 1
ATOM 724 O O . ALA A 1 91 ? -10.446 4.542 8.847 1.00 96.19 91 ALA A O 1
ATOM 725 N N . ARG A 1 92 ? -10.610 3.512 10.825 1.00 95.75 92 ARG A N 1
ATOM 726 C CA . ARG A 1 92 ? -9.167 3.232 10.918 1.00 95.75 92 ARG A CA 1
ATOM 727 C C . ARG A 1 92 ? -8.728 2.144 9.956 1.00 95.75 92 ARG A C 1
ATOM 729 O O . ARG A 1 92 ? -7.665 2.274 9.356 1.00 95.75 92 ARG A O 1
ATOM 736 N N . GLU A 1 93 ? -9.514 1.084 9.821 1.00 96.38 93 GLU A N 1
ATOM 737 C CA . GLU A 1 93 ? -9.244 0.011 8.860 1.00 96.38 93 GLU A CA 1
ATOM 738 C C . GLU A 1 93 ? -9.266 0.547 7.432 1.00 96.38 93 GLU A C 1
ATOM 740 O O . GLU A 1 93 ? -8.306 0.342 6.689 1.00 96.38 93 GLU A O 1
ATOM 745 N N . TYR A 1 94 ? -10.281 1.345 7.104 1.00 97.62 94 TYR A N 1
ATOM 746 C CA . TYR A 1 94 ? -10.395 2.012 5.816 1.00 97.62 94 TYR A CA 1
ATOM 747 C C . TYR A 1 94 ? -9.193 2.915 5.536 1.00 97.62 94 TYR A C 1
ATOM 749 O O . TYR A 1 94 ? -8.571 2.799 4.487 1.00 97.62 94 TYR A O 1
ATOM 757 N N . ARG A 1 95 ? -8.774 3.756 6.492 1.00 97.56 95 ARG A N 1
ATOM 758 C CA . ARG A 1 95 ? -7.566 4.589 6.330 1.00 97.56 95 ARG A CA 1
ATOM 759 C C . ARG A 1 95 ? -6.311 3.752 6.089 1.00 97.56 95 ARG A C 1
ATOM 761 O O . ARG A 1 95 ? -5.496 4.106 5.242 1.00 97.56 95 ARG A O 1
ATOM 768 N N . LYS A 1 96 ? -6.144 2.638 6.811 1.00 96.81 96 LYS A N 1
ATOM 769 C CA . LYS A 1 96 ? -5.011 1.721 6.603 1.00 96.81 96 LYS A CA 1
ATOM 770 C C . LYS A 1 96 ? -5.038 1.121 5.198 1.00 96.81 96 LYS A C 1
ATOM 772 O O . LYS A 1 96 ? -3.984 1.017 4.577 1.00 96.81 96 LYS A O 1
ATOM 777 N N . GLN A 1 97 ? -6.209 0.721 4.710 1.00 98.00 97 GLN A N 1
ATOM 778 C CA . GLN A 1 97 ? -6.371 0.199 3.355 1.00 98.00 97 GLN A CA 1
ATOM 779 C C . GLN A 1 97 ? -6.092 1.276 2.303 1.00 98.00 97 GLN A C 1
ATOM 781 O O . GLN A 1 97 ? -5.289 1.050 1.404 1.00 98.00 97 GLN A O 1
ATOM 786 N N . PHE A 1 98 ? -6.657 2.465 2.477 1.00 98.19 98 PHE A N 1
ATOM 787 C CA . PHE A 1 9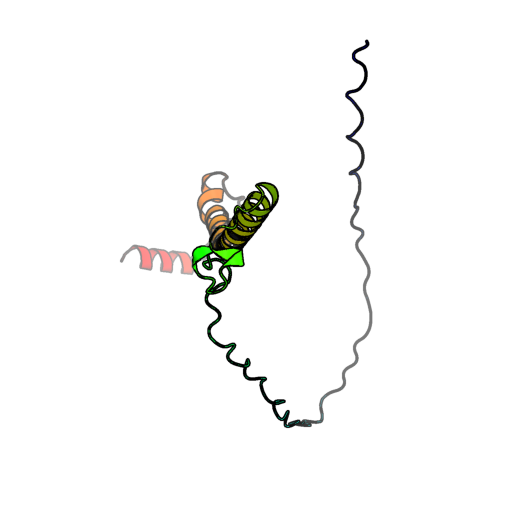8 ? -6.479 3.597 1.577 1.00 98.19 98 PHE A CA 1
ATOM 788 C C . PHE A 1 98 ? -5.000 3.969 1.400 1.00 98.19 98 PHE A C 1
ATOM 790 O O . PHE A 1 98 ? -4.515 4.116 0.283 1.00 98.19 98 PHE A O 1
ATOM 797 N N . ILE A 1 99 ? -4.233 4.014 2.494 1.00 97.81 99 ILE A N 1
ATOM 798 C CA . ILE A 1 99 ? -2.786 4.271 2.428 1.00 97.81 99 ILE A CA 1
ATOM 799 C C . ILE A 1 99 ? -2.050 3.165 1.655 1.00 97.81 99 ILE A C 1
ATOM 801 O O . ILE A 1 99 ? -1.108 3.452 0.915 1.00 97.81 99 ILE A O 1
ATOM 805 N N . LYS A 1 100 ? -2.450 1.894 1.807 1.00 97.88 100 LYS A N 1
ATOM 806 C CA . LYS A 1 100 ? -1.863 0.789 1.029 1.00 97.88 100 LYS A CA 1
ATOM 807 C C . LYS A 1 100 ? -2.165 0.939 -0.462 1.00 97.88 100 LYS A C 1
ATOM 809 O O . LYS A 1 100 ? -1.288 0.681 -1.283 1.00 97.88 100 LYS A O 1
ATOM 814 N N . GLU A 1 101 ? -3.379 1.352 -0.804 1.00 97.56 101 GLU A N 1
ATOM 815 C CA . GLU A 1 101 ? -3.801 1.565 -2.189 1.00 97.56 101 GLU A CA 1
ATOM 816 C C . GLU A 1 101 ? -3.050 2.723 -2.842 1.00 97.56 101 GLU A C 1
ATOM 818 O O . GLU A 1 101 ? -2.537 2.533 -3.945 1.00 97.56 101 GLU A O 1
ATOM 823 N N . ILE A 1 102 ? -2.882 3.852 -2.146 1.00 97.19 102 ILE A N 1
ATOM 824 C CA . ILE A 1 102 ? -2.070 4.982 -2.628 1.00 97.19 102 ILE A CA 1
ATOM 825 C C . ILE A 1 102 ? -0.650 4.518 -2.949 1.00 97.19 102 ILE A C 1
ATOM 827 O O . ILE A 1 102 ? -0.192 4.678 -4.075 1.00 97.19 102 ILE A O 1
ATOM 831 N N . LYS A 1 103 ? 0.019 3.844 -2.007 1.00 96.38 103 LYS A N 1
ATOM 832 C CA . LYS A 1 103 ? 1.389 3.349 -2.223 1.00 96.38 103 LYS A CA 1
ATOM 833 C C . LYS A 1 103 ? 1.486 2.399 -3.416 1.00 96.38 103 LYS A C 1
ATOM 835 O O . LYS A 1 103 ? 2.466 2.410 -4.158 1.00 96.38 103 LYS A O 1
ATOM 840 N N . ARG A 1 104 ? 0.466 1.557 -3.612 1.00 95.50 104 ARG A N 1
ATO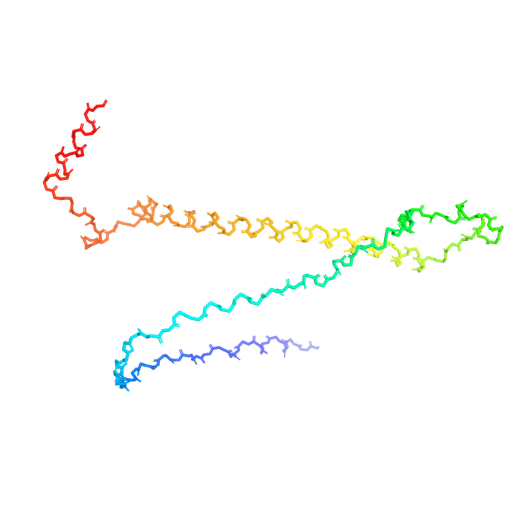M 841 C CA . ARG A 1 104 ? 0.399 0.659 -4.769 1.00 95.50 104 ARG A CA 1
ATOM 842 C C . ARG A 1 104 ? 0.247 1.440 -6.073 1.00 95.50 104 ARG A C 1
ATOM 844 O O . ARG A 1 104 ? 0.873 1.073 -7.064 1.00 95.50 104 ARG A O 1
ATOM 851 N N . GLN A 1 105 ? -0.585 2.477 -6.085 1.00 94.81 105 GLN A N 1
ATOM 852 C CA . GLN A 1 105 ? -0.782 3.333 -7.254 1.00 94.81 105 GLN A CA 1
ATOM 853 C C . GLN A 1 105 ? 0.490 4.107 -7.595 1.00 94.81 105 GLN A C 1
ATOM 855 O O . GLN A 1 105 ? 0.907 4.076 -8.748 1.00 94.81 105 GLN A O 1
ATOM 860 N N . GLU A 1 106 ? 1.155 4.704 -6.606 1.00 93.62 106 GLU A N 1
ATOM 861 C CA . GLU A 1 106 ? 2.445 5.386 -6.781 1.00 93.62 106 GLU A CA 1
ATOM 862 C C . GLU A 1 106 ? 3.486 4.453 -7.421 1.00 93.62 106 GLU A C 1
ATOM 864 O O . GLU A 1 106 ? 4.122 4.804 -8.414 1.00 93.62 106 GLU A O 1
ATOM 869 N N . ALA A 1 107 ? 3.598 3.213 -6.933 1.00 90.69 107 ALA A N 1
ATOM 870 C CA . ALA A 1 107 ? 4.504 2.221 -7.513 1.00 90.69 107 ALA A CA 1
ATOM 871 C C . ALA A 1 107 ? 4.119 1.808 -8.949 1.00 90.69 107 ALA A C 1
ATOM 873 O O . ALA A 1 107 ? 4.985 1.482 -9.765 1.00 90.69 107 ALA A O 1
ATOM 874 N N . MET A 1 108 ? 2.823 1.800 -9.272 1.00 92.00 108 MET A N 1
ATOM 875 C CA . MET A 1 108 ? 2.323 1.451 -10.603 1.00 92.00 108 MET A CA 1
ATOM 876 C C . MET A 1 108 ? 2.546 2.574 -11.620 1.00 92.00 108 MET A C 1
ATOM 878 O O . MET A 1 108 ? 2.817 2.276 -12.781 1.00 92.00 108 MET A O 1
ATOM 882 N N . GLN A 1 109 ? 2.483 3.841 -11.202 1.00 89.50 109 GLN A N 1
ATOM 883 C CA . GLN A 1 109 ? 2.681 4.993 -12.089 1.00 89.50 109 GLN A CA 1
ATOM 884 C C . GLN A 1 109 ? 4.049 4.965 -12.779 1.00 89.50 109 GLN A C 1
ATOM 886 O O . GLN A 1 109 ? 4.127 5.218 -13.978 1.00 89.50 109 GLN A O 1
ATOM 891 N N . PHE A 1 110 ? 5.108 4.572 -12.064 1.00 82.62 110 PHE A N 1
ATOM 892 C CA . PHE A 1 110 ? 6.436 4.419 -12.665 1.00 82.62 110 PHE A CA 1
ATOM 893 C C . PHE A 1 110 ? 6.426 3.401 -13.817 1.00 82.62 110 PHE A C 1
ATOM 895 O O . PHE A 1 110 ? 6.888 3.685 -14.917 1.00 82.62 110 PHE A O 1
ATOM 902 N N . ARG A 1 111 ? 5.799 2.238 -13.599 1.00 86.56 111 ARG A N 1
ATOM 903 C CA . ARG A 1 111 ? 5.681 1.182 -14.619 1.00 86.56 111 ARG A CA 1
ATOM 904 C C . ARG A 1 111 ? 4.742 1.554 -15.767 1.00 86.56 111 ARG A C 1
ATOM 906 O O . ARG A 1 111 ? 4.879 1.021 -16.864 1.00 86.56 111 ARG A O 1
ATOM 913 N N . ALA A 1 112 ? 3.782 2.445 -15.530 1.00 89.06 112 ALA A N 1
ATOM 914 C CA . ALA A 1 112 ? 2.868 2.906 -16.568 1.00 89.06 112 ALA A CA 1
ATOM 915 C C . ALA A 1 112 ? 3.612 3.680 -17.669 1.00 89.06 112 ALA A C 1
ATOM 917 O O . ALA A 1 112 ? 3.303 3.501 -18.847 1.00 89.06 112 ALA A O 1
ATOM 918 N N . LEU A 1 113 ? 4.626 4.477 -17.307 1.00 88.69 113 LEU A N 1
ATOM 919 C CA . LEU A 1 113 ? 5.464 5.187 -18.279 1.00 88.69 113 LEU A CA 1
ATOM 920 C C . LEU A 1 113 ? 6.257 4.219 -19.161 1.00 88.69 113 LEU A C 1
ATOM 922 O O . LEU A 1 113 ? 6.281 4.390 -20.380 1.00 88.69 113 LEU A O 1
ATOM 926 N N . ASP A 1 114 ? 6.828 3.170 -18.569 1.00 89.19 114 ASP A N 1
ATOM 927 C CA . ASP A 1 114 ? 7.530 2.123 -19.318 1.00 89.19 114 ASP A CA 1
ATOM 928 C C . ASP A 1 114 ? 6.583 1.392 -20.278 1.00 89.19 114 ASP A C 1
ATOM 930 O O . ASP A 1 114 ? 6.923 1.167 -21.439 1.00 89.19 114 ASP A O 1
ATOM 934 N N . GLY A 1 115 ? 5.359 1.085 -19.837 1.00 90.88 115 GLY A N 1
ATOM 935 C CA . GLY A 1 115 ? 4.333 0.484 -20.692 1.00 90.88 115 GLY A CA 1
ATOM 936 C C . GLY A 1 115 ? 3.964 1.366 -21.890 1.00 90.88 115 GLY A C 1
ATOM 937 O O . GLY A 1 115 ? 3.873 0.875 -23.016 1.00 90.88 115 GLY A O 1
ATOM 938 N N . ILE A 1 116 ? 3.808 2.677 -21.677 1.00 89.94 116 ILE A N 1
ATOM 939 C CA . ILE A 1 116 ? 3.558 3.645 -22.758 1.00 89.94 116 ILE A CA 1
ATOM 940 C C . ILE A 1 116 ? 4.754 3.713 -23.708 1.00 89.94 116 ILE A C 1
ATOM 942 O O . ILE A 1 116 ? 4.565 3.769 -24.922 1.00 89.94 116 ILE A O 1
ATOM 946 N N . ARG A 1 117 ? 5.982 3.689 -23.183 1.00 90.06 117 ARG A N 1
ATOM 947 C CA . ARG A 1 117 ? 7.193 3.704 -24.006 1.00 90.06 117 ARG A CA 1
ATOM 948 C C . ARG A 1 117 ? 7.288 2.464 -24.889 1.00 90.06 117 ARG A C 1
ATOM 950 O O . ARG A 1 117 ? 7.515 2.602 -26.086 1.00 90.06 117 ARG A O 1
ATOM 957 N N . ILE A 1 118 ? 7.046 1.280 -24.328 1.00 90.81 118 ILE A N 1
ATOM 958 C CA . ILE A 1 118 ? 7.023 0.029 -25.095 1.00 90.81 118 ILE A CA 1
ATOM 959 C C . ILE A 1 118 ? 5.950 0.098 -26.184 1.00 90.81 118 ILE A C 1
ATOM 961 O O . ILE A 1 118 ? 6.217 -0.247 -27.333 1.00 90.81 118 ILE A O 1
ATOM 965 N N . ARG A 1 119 ? 4.754 0.602 -25.856 1.00 90.94 119 ARG A N 1
ATOM 966 C CA . ARG A 1 119 ? 3.688 0.787 -26.845 1.00 90.94 119 ARG A CA 1
ATOM 967 C C . ARG A 1 119 ? 4.135 1.702 -27.988 1.00 90.94 119 ARG A C 1
ATOM 969 O O . ARG A 1 119 ? 3.982 1.312 -29.137 1.00 90.94 119 ARG A O 1
ATOM 976 N N . ARG A 1 120 ? 4.744 2.851 -27.686 1.00 86.50 120 ARG A N 1
ATOM 977 C CA . ARG A 1 120 ? 5.228 3.814 -28.692 1.00 86.50 120 ARG A CA 1
ATOM 978 C C . ARG A 1 120 ? 6.337 3.274 -29.582 1.00 86.50 120 ARG A C 1
ATOM 980 O O . ARG A 1 120 ? 6.329 3.525 -30.779 1.00 86.50 120 ARG A O 1
ATOM 987 N N . GLU A 1 121 ? 7.303 2.569 -29.006 1.00 85.62 121 GLU A N 1
ATOM 988 C CA . GLU A 1 121 ? 8.480 2.117 -29.754 1.00 85.62 121 GLU A CA 1
ATOM 989 C C . GLU A 1 121 ? 8.225 0.808 -30.516 1.00 85.62 121 GLU A C 1
ATOM 991 O O . GLU A 1 121 ? 8.751 0.635 -31.613 1.00 85.62 121 GLU A O 1
ATOM 996 N N . PHE A 1 122 ? 7.409 -0.103 -29.973 1.00 85.19 122 PHE A N 1
ATOM 997 C CA . PHE A 1 122 ? 7.240 -1.451 -30.529 1.00 85.19 122 PHE A CA 1
ATOM 998 C C . PHE A 1 122 ? 5.857 -1.723 -31.119 1.00 85.19 122 PHE A C 1
ATOM 1000 O O . PHE A 1 122 ? 5.768 -2.459 -32.096 1.00 85.19 122 PHE A O 1
ATOM 1007 N N . CYS A 1 123 ? 4.783 -1.167 -30.553 1.00 86.06 123 CYS A N 1
ATOM 1008 C CA . CYS A 1 123 ? 3.418 -1.476 -30.994 1.00 86.06 123 CYS A CA 1
ATOM 1009 C C . CYS A 1 123 ? 2.878 -0.450 -31.991 1.00 86.06 123 CYS A C 1
ATOM 1011 O O . CYS A 1 123 ? 2.293 -0.836 -32.999 1.00 86.06 123 CYS A O 1
ATOM 1013 N N . ASP A 1 124 ? 3.072 0.842 -31.730 1.00 86.00 124 ASP A N 1
ATOM 1014 C CA . ASP A 1 124 ? 2.548 1.919 -32.571 1.00 86.00 124 ASP A CA 1
ATOM 1015 C C . ASP A 1 124 ? 3.059 1.796 -34.026 1.00 86.00 124 ASP A C 1
ATOM 1017 O O . ASP A 1 124 ? 2.220 1.853 -34.920 1.00 86.00 124 ASP A O 1
ATOM 1021 N N . PRO A 1 125 ? 4.341 1.461 -34.306 1.00 82.88 125 PRO A N 1
ATOM 1022 C CA . PRO A 1 125 ? 4.819 1.227 -35.675 1.00 82.88 125 PRO A CA 1
ATOM 1023 C C . PRO A 1 125 ? 4.222 -0.005 -36.376 1.00 82.88 125 PRO A C 1
ATOM 1025 O O . PRO A 1 125 ? 4.323 -0.116 -37.599 1.00 82.88 125 PRO A O 1
ATOM 1028 N N . LEU A 1 126 ? 3.659 -0.955 -35.616 1.00 82.50 126 LEU A N 1
ATOM 1029 C CA . LEU A 1 126 ? 2.973 -2.137 -36.155 1.00 82.50 126 LEU A CA 1
ATOM 1030 C C . LEU A 1 126 ? 1.517 -1.830 -36.522 1.00 82.50 126 LEU A C 1
ATOM 1032 O O . LEU A 1 126 ? 0.973 -2.466 -37.421 1.00 82.50 126 LEU A O 1
ATOM 1036 N N . ILE A 1 127 ? 0.891 -0.889 -35.812 1.00 85.44 127 ILE A N 1
ATOM 1037 C CA . ILE A 1 127 ? -0.508 -0.492 -36.016 1.00 85.44 127 ILE A CA 1
ATOM 1038 C C . ILE A 1 127 ? -0.592 0.605 -37.080 1.00 85.44 127 ILE A C 1
ATOM 1040 O O . ILE A 1 127 ? -1.392 0.503 -38.008 1.00 85.44 127 ILE A O 1
ATOM 1044 N N . GLU A 1 128 ? 0.258 1.627 -36.975 1.00 84.19 128 GLU A N 1
ATOM 1045 C CA . GLU A 1 128 ? 0.366 2.723 -37.932 1.00 84.19 128 GLU A CA 1
ATOM 1046 C C . GLU A 1 128 ? 1.800 2.793 -38.475 1.00 84.19 128 GLU A C 1
ATOM 1048 O O . GLU A 1 128 ? 2.754 2.981 -37.715 1.00 84.19 128 GLU A O 1
ATOM 1053 N N . PRO A 1 129 ? 2.001 2.641 -39.796 1.00 78.62 129 PRO A N 1
ATOM 1054 C CA . PRO A 1 129 ? 3.340 2.664 -40.357 1.00 78.62 129 PRO A CA 1
ATOM 1055 C C . PRO A 1 129 ? 3.962 4.052 -40.183 1.00 78.62 129 PRO A C 1
ATOM 1057 O O . PRO A 1 129 ? 3.443 5.046 -40.689 1.00 78.62 129 PRO A O 1
ATOM 1060 N N . LEU A 1 130 ? 5.126 4.098 -39.527 1.00 77.12 130 LEU A N 1
ATOM 1061 C CA . LEU A 1 130 ? 5.870 5.336 -39.290 1.00 77.12 130 LEU A CA 1
ATOM 1062 C C . LEU A 1 130 ? 6.098 6.124 -40.596 1.00 77.12 130 LEU A C 1
ATOM 1064 O O . LEU A 1 130 ? 6.484 5.521 -41.622 1.00 77.12 130 LEU A O 1
ATOM 1068 N N . PRO A 1 131 ? 5.935 7.463 -40.560 1.00 81.69 131 PRO A N 1
ATOM 1069 C CA . PRO A 1 131 ? 6.214 8.314 -41.705 1.00 81.69 131 PRO A CA 1
ATOM 1070 C C . PRO A 1 131 ? 7.684 8.171 -42.109 1.00 81.69 131 PRO A C 1
ATOM 1072 O O . PRO A 1 131 ? 8.565 7.929 -41.285 1.00 81.69 131 PRO A O 1
ATOM 1075 N N . ALA A 1 132 ? 7.972 8.314 -43.404 1.00 79.62 132 ALA A N 1
ATOM 1076 C CA . ALA A 1 132 ? 9.302 8.048 -43.963 1.00 79.62 132 ALA A CA 1
ATOM 1077 C C . ALA A 1 132 ? 10.436 8.890 -43.338 1.00 79.62 132 ALA A C 1
ATOM 1079 O O . ALA A 1 132 ? 11.603 8.504 -43.439 1.00 79.62 132 ALA A O 1
ATOM 1080 N N . ASN A 1 133 ? 10.089 10.008 -42.695 1.00 79.44 133 ASN A N 1
ATOM 1081 C CA . ASN A 1 133 ? 11.014 10.918 -42.023 1.00 79.44 133 ASN A CA 1
ATOM 1082 C C . ASN A 1 133 ? 11.484 10.392 -40.657 1.00 79.44 133 ASN A C 1
ATOM 1084 O O . ASN A 1 133 ? 12.634 10.622 -40.298 1.00 79.44 133 ASN A O 1
ATOM 1088 N N . ASP A 1 134 ? 10.645 9.622 -39.957 1.00 74.19 134 ASP A N 1
ATOM 1089 C CA . ASP A 1 134 ? 10.938 9.093 -38.614 1.00 74.19 134 ASP A CA 1
ATOM 1090 C C . ASP A 1 134 ? 11.601 7.709 -38.663 1.00 74.19 134 ASP A C 1
ATOM 1092 O O . ASP A 1 134 ? 12.029 7.153 -37.650 1.00 74.19 134 ASP A O 1
ATOM 1096 N N . ARG A 1 135 ? 11.720 7.127 -39.862 1.00 78.38 135 ARG A N 1
ATOM 1097 C CA . ARG A 1 135 ? 12.397 5.844 -40.062 1.00 78.38 135 ARG A CA 1
ATOM 1098 C C . ARG A 1 135 ? 13.897 6.018 -39.875 1.00 78.38 135 ARG A C 1
ATOM 1100 O O . ARG A 1 135 ? 14.556 6.718 -40.645 1.00 78.38 135 ARG A O 1
ATOM 1107 N N . ILE A 1 136 ? 14.453 5.301 -38.904 1.00 80.38 136 ILE A N 1
ATOM 1108 C CA . ILE A 1 136 ? 15.896 5.256 -38.665 1.00 80.38 136 ILE A CA 1
ATOM 1109 C C . ILE A 1 136 ? 16.592 4.682 -39.910 1.00 80.38 136 ILE A C 1
ATOM 1111 O O . ILE A 1 136 ? 16.463 3.501 -40.237 1.00 80.38 136 ILE A O 1
ATOM 1115 N N . LYS A 1 137 ? 17.347 5.524 -40.624 1.00 84.19 137 LYS A N 1
ATOM 1116 C CA . LYS A 1 137 ? 18.162 5.113 -41.774 1.00 84.19 137 LYS A CA 1
ATOM 1117 C C . LYS A 1 137 ? 19.545 4.705 -41.280 1.00 84.19 137 LYS A C 1
ATOM 1119 O O . LYS A 1 137 ? 20.378 5.553 -40.982 1.00 84.19 137 LYS A O 1
ATOM 1124 N N . LEU A 1 138 ? 19.789 3.400 -41.204 1.00 88.44 138 LEU A N 1
ATOM 1125 C CA . LEU A 1 138 ? 21.101 2.875 -40.831 1.00 88.44 138 LEU A CA 1
ATOM 1126 C C . LEU A 1 138 ? 22.145 3.178 -41.913 1.00 88.44 138 LEU A C 1
ATOM 1128 O O . LEU A 1 138 ? 21.928 2.906 -43.100 1.00 88.44 138 LEU A O 1
ATOM 1132 N N . THR A 1 139 ? 23.309 3.663 -41.488 1.00 92.44 139 THR A N 1
ATOM 1133 C CA . THR A 1 139 ? 24.490 3.815 -42.348 1.00 92.44 139 THR A CA 1
ATOM 1134 C C . THR A 1 139 ? 25.003 2.436 -42.773 1.00 92.44 139 THR A C 1
ATOM 1136 O O . THR A 1 139 ? 24.876 1.466 -42.026 1.00 92.44 139 THR A O 1
ATOM 1139 N N . ALA A 1 140 ? 25.646 2.324 -43.939 1.00 91.88 140 ALA A N 1
ATOM 1140 C CA . ALA A 1 140 ? 26.173 1.048 -44.447 1.00 91.88 140 ALA A CA 1
ATOM 1141 C C . ALA A 1 140 ? 27.049 0.293 -43.422 1.00 91.88 140 ALA A C 1
ATOM 1143 O O . ALA A 1 140 ? 26.898 -0.912 -43.244 1.00 91.88 140 ALA A O 1
ATOM 1144 N N . LYS A 1 141 ? 27.889 1.015 -42.666 1.00 92.81 141 LYS A N 1
ATOM 1145 C CA . LYS A 1 141 ? 28.721 0.449 -41.589 1.00 92.81 141 LYS A CA 1
ATOM 1146 C C . LYS A 1 141 ? 27.898 -0.139 -40.435 1.00 92.81 141 LYS A C 1
ATOM 1148 O O . LYS A 1 141 ? 28.284 -1.148 -39.856 1.00 92.81 141 LYS A O 1
ATOM 1153 N N . GLN A 1 142 ? 26.776 0.493 -40.093 1.00 93.00 142 GLN A N 1
ATOM 1154 C CA . GLN A 1 142 ? 25.877 0.010 -39.044 1.00 93.00 142 GLN A CA 1
ATOM 1155 C C . GLN A 1 142 ? 25.120 -1.233 -39.508 1.00 93.00 142 GLN A C 1
ATOM 1157 O O . GLN A 1 142 ? 25.006 -2.174 -38.735 1.00 93.00 142 GLN A O 1
ATOM 1162 N N . LYS A 1 143 ? 24.676 -1.266 -40.773 1.00 92.19 143 LYS A N 1
ATOM 1163 C CA . LYS A 1 143 ? 24.049 -2.453 -41.374 1.00 92.19 143 LYS A CA 1
ATOM 1164 C C . LYS A 1 143 ? 24.995 -3.649 -41.372 1.00 92.19 143 LYS A C 1
ATOM 1166 O O . LYS A 1 143 ? 24.623 -4.699 -40.877 1.00 92.19 143 LYS A O 1
ATOM 1171 N N . PHE A 1 144 ? 26.237 -3.452 -41.817 1.00 92.75 144 PHE A N 1
ATOM 1172 C CA . PHE A 1 144 ? 27.257 -4.502 -41.810 1.00 92.75 144 PHE A CA 1
ATOM 1173 C C . PHE A 1 144 ? 27.491 -5.076 -40.406 1.00 92.75 144 PHE A C 1
ATOM 1175 O O . PHE A 1 144 ? 27.511 -6.286 -40.222 1.00 92.75 144 PHE A O 1
ATOM 1182 N N . ARG A 1 145 ? 27.602 -4.202 -39.399 1.00 92.62 145 ARG A N 1
ATOM 1183 C CA . ARG A 1 145 ? 27.767 -4.620 -38.001 1.00 92.62 145 ARG A CA 1
ATOM 1184 C C . ARG A 1 145 ? 26.545 -5.369 -37.457 1.00 92.62 145 ARG A C 1
ATOM 1186 O O . ARG A 1 145 ? 26.693 -6.262 -36.634 1.00 92.62 145 ARG A O 1
ATOM 1193 N N . LEU A 1 146 ? 25.342 -4.993 -37.885 1.00 93.44 146 LEU A N 1
ATOM 1194 C CA . LEU A 1 146 ? 24.102 -5.659 -37.487 1.00 93.44 146 LEU A CA 1
ATOM 1195 C C . LEU A 1 146 ? 24.012 -7.050 -38.133 1.00 93.44 146 LEU A C 1
ATOM 1197 O O . LEU A 1 146 ? 23.726 -8.023 -37.445 1.00 93.44 146 LEU A O 1
ATOM 1201 N N . ASP A 1 147 ? 24.363 -7.159 -39.415 1.00 92.88 147 ASP A N 1
ATOM 1202 C CA . ASP A 1 147 ? 24.439 -8.434 -40.135 1.00 92.88 147 ASP A CA 1
ATOM 1203 C C . ASP A 1 147 ? 25.483 -9.388 -39.535 1.00 92.88 147 ASP A C 1
ATOM 1205 O O . ASP A 1 147 ? 25.298 -10.600 -39.587 1.00 92.88 147 ASP A O 1
ATOM 1209 N N . GLU A 1 148 ? 26.577 -8.863 -38.980 1.00 95.00 148 GLU A N 1
ATOM 1210 C CA . GLU A 1 148 ? 27.588 -9.645 -38.257 1.00 95.00 148 GLU A CA 1
ATOM 1211 C C . GLU A 1 148 ? 27.032 -10.203 -36.938 1.00 95.00 148 GLU A C 1
ATOM 1213 O O . GLU A 1 148 ? 27.220 -11.379 -36.637 1.00 95.00 148 GLU A O 1
ATOM 1218 N N . LEU A 1 149 ? 26.283 -9.391 -36.183 1.00 93.69 149 LEU A N 1
ATOM 1219 C CA . LEU A 1 149 ? 25.643 -9.810 -34.931 1.00 93.69 149 LEU A CA 1
ATOM 1220 C C . LEU A 1 149 ? 24.523 -10.838 -35.142 1.00 93.69 149 LEU A C 1
ATOM 1222 O O . LEU A 1 149 ? 24.336 -11.694 -34.288 1.00 93.69 149 LEU A O 1
ATOM 1226 N N . MET A 1 150 ? 23.790 -10.756 -36.256 1.00 91.88 150 MET A N 1
ATOM 1227 C CA . MET A 1 150 ? 22.673 -11.659 -36.579 1.00 91.88 150 MET A CA 1
ATOM 1228 C C . MET A 1 150 ? 23.113 -13.010 -37.167 1.00 91.88 150 MET A C 1
ATOM 1230 O O . MET A 1 150 ? 22.280 -13.898 -37.330 1.00 91.88 150 MET A O 1
ATOM 1234 N N . ARG A 1 151 ? 24.388 -13.154 -37.554 1.00 88.50 151 ARG A N 1
ATOM 1235 C CA . ARG A 1 151 ? 24.952 -14.405 -38.098 1.00 88.50 151 ARG A CA 1
ATOM 1236 C C . ARG A 1 151 ? 25.534 -15.337 -37.034 1.00 88.50 151 ARG A C 1
ATOM 1238 O O . ARG A 1 151 ? 25.836 -16.479 -37.374 1.00 88.50 151 ARG A O 1
ATOM 1245 N N . ASN A 1 152 ? 25.707 -14.849 -35.808 1.00 57.88 152 ASN A N 1
ATOM 1246 C CA . ASN A 1 152 ? 26.100 -15.646 -34.644 1.00 57.88 152 ASN A CA 1
ATOM 1247 C C . ASN A 1 152 ? 24.864 -16.198 -33.933 1.00 57.88 152 ASN A C 1
ATOM 1249 O O . ASN A 1 152 ? 24.979 -17.311 -33.378 1.00 57.88 152 ASN A O 1
#

pLDDT: mean 71.34, std 21.26, range [31.41, 98.19]

Sequence (152 aa):
MSKDELNNIDQDISEVKPTEADQTNSKEVIDPVATVSQTTTFKPTQFWKPIEAPTKLPCEILTPNDSIDPSYTNLTLPYRVICHQRYQKCAREYRKQFIKEIKRQEAMQFRALDGIRIRREFCDPLIEPLPANDRIKLTAKQKFRLDELMRN